Protein AF-A0A8C5VHD3-F1 (afdb_monomer_lite)

Structure (mmCIF, N/CA/C/O backbone):
data_AF-A0A8C5VHD3-F1
#
_entry.id   AF-A0A8C5VHD3-F1
#
loop_
_atom_site.group_PDB
_atom_site.id
_atom_site.type_symbol
_atom_site.label_atom_id
_atom_site.label_alt_id
_atom_site.label_comp_id
_atom_site.label_asym_id
_atom_site.label_entity_id
_atom_site.label_seq_id
_atom_site.pdbx_PDB_ins_code
_atom_site.Cartn_x
_atom_site.Cartn_y
_atom_site.Cartn_z
_atom_site.occupancy
_atom_site.B_iso_or_equiv
_atom_site.auth_seq_id
_atom_site.auth_comp_id
_atom_site.auth_asym_id
_atom_site.auth_atom_id
_atom_site.pdbx_PDB_model_num
ATOM 1 N N . MET A 1 1 ? -4.955 36.613 71.028 1.00 45.28 1 MET A N 1
ATOM 2 C CA . MET A 1 1 ? -5.644 35.614 70.181 1.00 45.28 1 MET A CA 1
ATOM 3 C C . MET A 1 1 ? -5.006 35.665 68.806 1.00 45.28 1 MET A C 1
ATOM 5 O O . MET A 1 1 ? -4.944 36.734 68.218 1.00 45.28 1 MET A O 1
ATOM 9 N N . PHE A 1 2 ? -4.402 34.557 68.386 1.00 46.75 2 PHE A N 1
ATOM 10 C CA . PHE A 1 2 ? -3.518 34.470 67.226 1.00 46.75 2 PHE A CA 1
ATOM 11 C C . PHE A 1 2 ? -4.322 34.429 65.918 1.00 46.75 2 PHE A C 1
ATOM 13 O O . PHE A 1 2 ? -5.202 33.587 65.751 1.00 46.75 2 PHE A O 1
ATOM 20 N N . CYS A 1 3 ? -4.020 35.336 64.988 1.00 48.22 3 CYS A N 1
ATOM 21 C CA . CYS A 1 3 ? -4.586 35.332 63.642 1.00 48.22 3 CYS A CA 1
ATOM 22 C C . CYS A 1 3 ? -3.841 34.296 62.788 1.00 48.22 3 CYS A C 1
ATOM 24 O O . CYS A 1 3 ? -2.679 34.486 62.435 1.00 48.22 3 CYS A O 1
ATOM 26 N N . HIS A 1 4 ? -4.504 33.190 62.457 1.00 50.66 4 HIS A N 1
ATOM 27 C CA . HIS A 1 4 ? -3.961 32.166 61.570 1.00 50.66 4 HIS A CA 1
ATOM 28 C C . HIS A 1 4 ? -4.024 32.636 60.109 1.00 50.66 4 HIS A C 1
ATOM 30 O O . HIS A 1 4 ? -5.076 32.595 59.469 1.00 50.66 4 HIS A O 1
ATOM 36 N N . LEU A 1 5 ? -2.882 33.070 59.574 1.00 54.84 5 LEU A N 1
ATOM 37 C CA . LEU A 1 5 ? -2.679 33.263 58.140 1.00 54.84 5 LEU A CA 1
ATOM 38 C C . LEU A 1 5 ? -2.785 31.900 57.442 1.00 54.84 5 LEU A C 1
ATOM 40 O O . LEU A 1 5 ? -1.962 31.011 57.654 1.00 54.84 5 LEU A O 1
ATOM 44 N N . ARG A 1 6 ? -3.814 31.723 56.610 1.00 54.41 6 ARG A N 1
ATOM 45 C CA . ARG A 1 6 ? -3.913 30.568 55.711 1.00 54.41 6 ARG A CA 1
ATOM 46 C C . ARG A 1 6 ? -2.931 30.775 54.552 1.00 54.41 6 ARG A C 1
ATOM 48 O O . ARG A 1 6 ? -3.017 31.812 53.893 1.00 54.41 6 ARG A O 1
ATOM 55 N N . PRO A 1 7 ? -2.048 29.817 54.233 1.00 52.28 7 PRO A N 1
ATOM 56 C CA . PRO A 1 7 ? -1.286 29.890 53.002 1.00 52.28 7 PRO A CA 1
ATOM 57 C C . PRO A 1 7 ? -2.221 29.545 51.840 1.00 52.28 7 PRO A C 1
ATOM 59 O O . PRO A 1 7 ? -2.667 28.405 51.693 1.00 52.28 7 PRO A O 1
ATOM 62 N N . VAL A 1 8 ? -2.528 30.538 51.004 1.00 59.06 8 VAL A N 1
ATOM 63 C CA . VAL A 1 8 ? -3.127 30.306 49.689 1.00 59.06 8 VAL A CA 1
ATOM 64 C C . VAL A 1 8 ? -2.067 29.592 48.859 1.00 59.06 8 VAL A C 1
ATOM 66 O O . VAL A 1 8 ? -1.094 30.197 48.412 1.00 59.06 8 VAL A O 1
ATOM 69 N N . ARG A 1 9 ? -2.223 28.278 48.688 1.00 53.91 9 ARG A N 1
ATOM 70 C CA . ARG A 1 9 ? -1.409 27.505 47.752 1.00 53.91 9 ARG A CA 1
ATOM 71 C C . ARG A 1 9 ? -1.723 27.996 46.339 1.00 53.91 9 ARG A C 1
ATOM 73 O O . ARG A 1 9 ? -2.662 27.524 45.707 1.00 53.91 9 ARG A O 1
ATOM 80 N N . ARG A 1 10 ? -0.918 28.938 45.840 1.00 56.06 10 ARG A N 1
ATOM 81 C CA . ARG A 1 10 ? -0.707 29.133 44.403 1.00 56.06 10 ARG A CA 1
ATOM 82 C C . ARG A 1 10 ? -0.067 27.859 43.862 1.00 56.06 10 ARG A C 1
ATOM 84 O O . ARG A 1 10 ? 1.150 27.732 43.832 1.00 56.06 10 ARG A O 1
ATOM 91 N N . LEU A 1 11 ? -0.890 26.915 43.431 1.00 50.72 11 LEU A N 1
ATOM 92 C CA . LEU A 1 11 ? -0.486 25.993 42.381 1.00 50.72 11 LEU A CA 1
ATOM 93 C C . LEU A 1 11 ? -0.986 26.596 41.074 1.00 50.72 11 LEU A C 1
ATOM 95 O O . LEU A 1 11 ? -2.004 26.191 40.523 1.00 50.72 11 LEU A O 1
ATOM 99 N N . CYS A 1 12 ? -0.263 27.618 40.615 1.00 51.62 12 CYS A N 1
ATOM 100 C CA . CYS A 1 12 ? -0.235 27.969 39.205 1.00 51.62 12 CYS A CA 1
ATOM 101 C C . CYS A 1 12 ? 0.399 26.775 38.485 1.00 51.62 12 CYS A C 1
ATOM 103 O O . CYS A 1 12 ? 1.609 26.733 38.279 1.00 51.62 12 CYS A O 1
ATOM 105 N N . LEU A 1 13 ? -0.413 25.765 38.170 1.00 46.31 13 LEU A N 1
ATOM 106 C CA . LEU A 1 13 ? -0.051 24.747 37.198 1.00 46.31 13 LEU A CA 1
ATOM 107 C C . LEU A 1 13 ? -0.216 25.391 35.819 1.00 46.31 13 LEU A C 1
ATOM 109 O O . LEU A 1 13 ? -1.177 25.142 35.098 1.00 46.31 13 LEU A O 1
ATOM 113 N N . GLU A 1 14 ? 0.736 26.264 35.499 1.00 51.22 14 GLU A N 1
ATOM 114 C CA . GLU A 1 14 ? 1.147 26.583 34.138 1.00 51.22 14 GLU A CA 1
ATOM 115 C C . GLU A 1 14 ? 1.550 25.264 33.478 1.00 51.22 14 GLU A C 1
ATOM 117 O O . GLU A 1 14 ? 2.698 24.823 33.512 1.00 51.22 14 GLU A O 1
ATOM 122 N N . LYS A 1 15 ? 0.565 24.563 32.931 1.00 51.47 15 LYS A N 1
ATOM 123 C CA . LYS A 1 15 ? 0.805 23.546 31.929 1.00 51.47 15 LYS A CA 1
ATOM 124 C C . LYS A 1 15 ? -0.035 23.968 30.755 1.00 51.47 15 LYS A C 1
ATOM 126 O O . LYS A 1 15 ? -1.225 23.683 30.694 1.00 51.47 15 LYS A O 1
ATOM 131 N N . ILE A 1 16 ? 0.611 24.728 29.881 1.00 54.50 16 ILE A N 1
ATOM 132 C CA . ILE A 1 16 ? 0.183 25.014 28.521 1.00 54.50 16 ILE A CA 1
ATOM 133 C C . ILE A 1 16 ? -0.127 23.649 27.896 1.00 54.50 16 ILE A C 1
ATOM 135 O O . ILE A 1 16 ? 0.755 22.950 27.396 1.00 54.50 16 ILE A O 1
ATOM 139 N N . PHE A 1 17 ? -1.374 23.203 28.040 1.00 48.19 17 PHE A N 1
ATOM 140 C CA . PHE A 1 17 ? -1.909 22.073 27.310 1.00 48.19 17 PHE A CA 1
ATOM 141 C C . PHE A 1 17 ? -1.916 22.545 25.870 1.00 48.19 17 PHE A C 1
ATOM 143 O O . PHE A 1 17 ? -2.757 23.347 25.470 1.00 48.19 17 PHE A O 1
ATOM 150 N N . SER A 1 18 ? -0.888 22.130 25.137 1.00 55.81 18 SER A N 1
ATOM 151 C CA . SER A 1 18 ? -0.764 22.408 23.720 1.00 55.81 18 SER A CA 1
ATOM 152 C C . SER A 1 18 ? -2.109 22.103 23.042 1.00 55.81 18 SER A C 1
ATOM 154 O O . SER A 1 18 ? -2.592 20.974 23.160 1.00 55.81 18 SER A O 1
ATOM 156 N N . PRO A 1 19 ? -2.73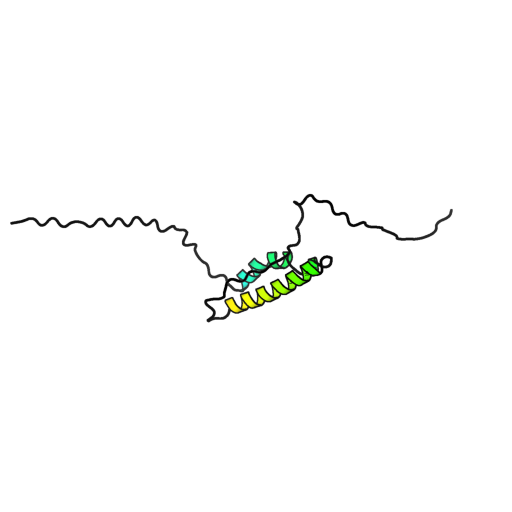0 23.061 22.329 1.00 48.72 19 PRO A N 1
ATOM 157 C CA . PRO A 1 19 ? -3.963 22.815 21.583 1.00 48.72 19 PRO A CA 1
ATOM 158 C C . PRO A 1 19 ? -3.743 21.849 20.403 1.00 48.72 19 PRO A C 1
ATOM 160 O O . PRO A 1 19 ? -4.687 21.479 19.716 1.00 48.72 19 PRO A O 1
ATOM 163 N N . TRP A 1 20 ? -2.507 21.376 20.203 1.00 43.44 20 TRP A N 1
ATOM 164 C CA . TRP A 1 20 ? -2.145 20.236 19.360 1.00 43.44 20 TRP A CA 1
ATOM 165 C C . TRP A 1 20 ? -2.513 18.872 19.962 1.00 43.44 20 TRP A C 1
ATOM 167 O O . TRP A 1 20 ? -1.957 17.851 19.555 1.00 43.44 20 TRP A O 1
ATOM 177 N N . PHE A 1 21 ? -3.481 18.779 20.876 1.00 50.78 21 PHE A N 1
ATOM 178 C CA . PHE A 1 21 ? -4.274 17.550 20.922 1.00 50.78 21 PHE A CA 1
ATOM 179 C C . PHE A 1 21 ? -5.157 17.554 19.672 1.00 50.78 21 PHE A C 1
ATOM 181 O O . PHE A 1 21 ? -6.325 17.935 19.686 1.00 50.78 21 PHE A O 1
ATOM 188 N N . VAL A 1 22 ? -4.496 17.245 18.554 1.00 55.91 22 VAL A N 1
ATOM 189 C CA . VAL A 1 22 ? -5.020 17.156 17.202 1.00 55.91 22 VAL A CA 1
ATOM 190 C C . VAL A 1 22 ? -6.375 16.479 17.277 1.00 55.91 22 VAL A C 1
ATOM 192 O O . VAL A 1 22 ? -6.489 15.348 17.753 1.00 55.91 22 VAL A O 1
ATOM 195 N N . TYR A 1 23 ? -7.391 17.214 16.833 1.00 54.50 23 TYR A N 1
ATOM 196 C CA . TYR A 1 23 ? -8.761 16.764 16.655 1.00 54.50 23 TYR A CA 1
ATOM 197 C C . TYR A 1 23 ? -8.741 15.499 15.786 1.00 54.50 23 TYR A C 1
ATOM 199 O O . TYR A 1 23 ? -8.756 15.560 14.558 1.00 54.50 23 TYR A O 1
ATOM 207 N N . SER A 1 24 ? -8.604 14.342 16.429 1.00 58.50 24 SER A N 1
ATOM 208 C CA . SER A 1 24 ? -8.480 13.055 15.761 1.00 58.50 24 SER A CA 1
ATOM 209 C C . SER A 1 24 ? -9.878 12.665 15.316 1.00 58.50 24 SER A C 1
ATOM 211 O O . SER A 1 24 ? -10.638 12.068 16.076 1.00 58.50 24 SER A O 1
ATOM 213 N N . ARG A 1 25 ? -10.264 13.080 14.106 1.00 61.84 25 ARG A N 1
ATOM 214 C CA . ARG A 1 25 ? -11.486 12.561 13.491 1.00 61.84 25 ARG A CA 1
ATOM 215 C C . ARG A 1 25 ? -11.254 11.089 13.197 1.00 61.84 25 ARG A C 1
ATOM 217 O O . ARG A 1 25 ? -10.270 10.735 12.551 1.00 61.84 25 ARG A O 1
ATOM 224 N N . ALA A 1 26 ? -12.160 10.243 13.671 1.00 71.56 26 ALA A N 1
ATOM 225 C CA . ALA A 1 26 ? -12.240 8.882 13.176 1.00 71.56 26 ALA A CA 1
ATOM 226 C C . ALA A 1 26 ? -12.569 8.955 11.678 1.00 71.56 26 ALA A C 1
ATOM 228 O O . ALA A 1 26 ? -13.604 9.509 11.310 1.00 71.56 26 ALA A O 1
ATOM 229 N N . LEU A 1 27 ? -11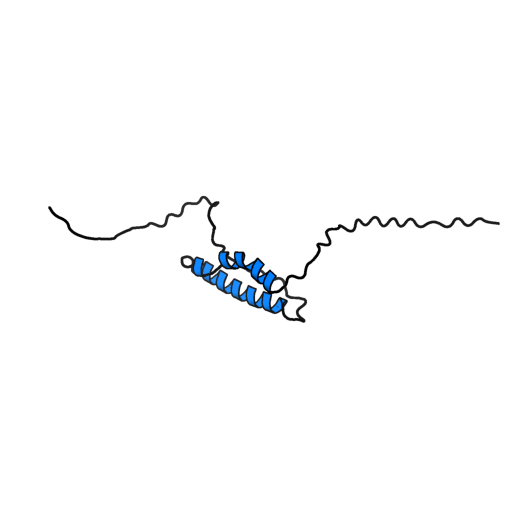.670 8.458 10.828 1.00 76.75 27 LEU A N 1
ATOM 230 C CA . LEU A 1 27 ? -11.936 8.320 9.399 1.00 76.75 27 LEU A CA 1
ATOM 231 C C . LEU A 1 27 ? -12.826 7.098 9.178 1.00 76.75 27 LEU A C 1
ATOM 233 O O . LEU A 1 27 ? -12.571 6.026 9.735 1.00 76.75 27 LEU A O 1
ATOM 237 N N . SER A 1 28 ? -13.849 7.242 8.341 1.00 83.19 28 SER A N 1
ATOM 238 C CA . SER A 1 28 ? -14.607 6.101 7.830 1.00 83.19 28 SER A CA 1
ATOM 239 C C . SER A 1 28 ? -13.711 5.214 6.959 1.00 83.19 28 SER A C 1
ATOM 241 O O . SER A 1 28 ? -12.774 5.694 6.315 1.00 83.19 28 SER A O 1
ATOM 243 N N . ALA A 1 29 ? -14.031 3.919 6.866 1.00 82.88 29 ALA A N 1
ATOM 244 C CA . ALA A 1 29 ? -13.339 2.998 5.963 1.00 82.88 29 ALA A CA 1
ATOM 245 C C . ALA A 1 29 ? -13.335 3.515 4.509 1.00 82.88 29 ALA A C 1
ATOM 247 O O . ALA A 1 29 ? -12.323 3.415 3.818 1.00 82.88 29 ALA A O 1
ATOM 248 N N . ALA A 1 30 ? -14.429 4.147 4.069 1.00 87.44 30 ALA A N 1
ATOM 249 C CA . ALA A 1 30 ? -14.529 4.734 2.733 1.00 87.44 30 ALA A CA 1
ATOM 250 C C . ALA A 1 30 ? -13.584 5.935 2.539 1.00 87.44 30 ALA A C 1
ATOM 252 O O . ALA A 1 30 ? -12.965 6.072 1.485 1.00 87.44 30 ALA A O 1
ATOM 253 N N . GLU A 1 31 ? -13.437 6.783 3.559 1.00 89.31 31 GLU A N 1
ATOM 254 C CA . GLU A 1 31 ? -12.534 7.940 3.525 1.00 89.31 31 GLU A CA 1
ATOM 255 C C . GLU A 1 31 ? -11.072 7.496 3.517 1.00 89.31 31 GLU A C 1
ATOM 257 O O . GLU A 1 31 ? -10.277 8.022 2.739 1.00 89.31 31 GLU A O 1
ATOM 262 N N . ALA A 1 32 ? -10.731 6.482 4.317 1.00 87.88 32 ALA A N 1
ATOM 263 C CA . ALA A 1 32 ? -9.400 5.887 4.328 1.00 87.88 32 ALA A CA 1
ATOM 264 C C . ALA A 1 32 ? -9.033 5.301 2.954 1.00 87.88 32 ALA A C 1
ATOM 266 O O . ALA A 1 32 ? -7.960 5.586 2.427 1.00 87.88 32 ALA A O 1
ATOM 267 N N . VAL A 1 33 ? -9.937 4.543 2.324 1.00 86.88 33 VAL A N 1
ATOM 268 C CA . VAL A 1 33 ? -9.719 3.998 0.971 1.00 86.88 33 VAL A CA 1
ATOM 269 C C . VAL A 1 33 ? -9.579 5.116 -0.063 1.00 86.88 33 VAL A C 1
ATOM 271 O O . VAL A 1 33 ? -8.701 5.055 -0.923 1.00 86.88 33 VAL A O 1
ATOM 274 N N . ASN A 1 34 ? -10.403 6.162 0.026 1.00 91.62 34 ASN A N 1
ATOM 275 C CA . ASN A 1 34 ? -10.318 7.310 -0.872 1.00 91.62 34 ASN A CA 1
ATOM 276 C C . ASN A 1 34 ? -8.973 8.044 -0.737 1.00 91.62 34 ASN A C 1
ATOM 278 O O . ASN A 1 34 ? -8.360 8.381 -1.747 1.00 91.62 34 ASN A O 1
ATOM 282 N N . ALA A 1 35 ? -8.487 8.228 0.492 1.00 90.94 35 ALA A N 1
ATOM 283 C CA . ALA A 1 35 ? -7.191 8.840 0.771 1.00 90.94 35 ALA A CA 1
ATOM 284 C C . ALA A 1 35 ? -6.008 7.982 0.287 1.00 90.94 35 ALA A C 1
ATOM 286 O O . ALA A 1 35 ? -4.989 8.526 -0.130 1.00 90.94 35 ALA A O 1
ATOM 287 N N . LEU A 1 36 ? -6.142 6.651 0.294 1.00 91.06 36 LEU A N 1
ATOM 288 C CA . LEU A 1 36 ? -5.127 5.729 -0.229 1.00 91.06 36 LEU A CA 1
ATOM 289 C C . LEU A 1 36 ? -5.144 5.609 -1.758 1.00 91.06 36 LEU A C 1
ATOM 291 O O . LEU A 1 36 ? -4.175 5.131 -2.345 1.00 91.06 36 LEU A O 1
ATOM 295 N N . ARG A 1 37 ? -6.219 6.028 -2.431 1.00 92.19 37 ARG A N 1
ATOM 296 C CA . ARG A 1 37 ? -6.372 5.848 -3.882 1.00 92.19 37 ARG A CA 1
ATOM 297 C C . ARG A 1 37 ? -5.213 6.446 -4.704 1.00 92.19 37 ARG A C 1
ATOM 299 O O . ARG A 1 37 ? -4.708 5.728 -5.567 1.00 92.19 37 ARG A O 1
ATOM 306 N N . PRO A 1 38 ? -4.732 7.683 -4.452 1.00 91.75 38 PRO A N 1
ATOM 307 C CA . PRO A 1 38 ? -3.575 8.228 -5.166 1.00 91.75 38 PRO A CA 1
ATOM 308 C C . PRO A 1 38 ? -2.316 7.369 -4.999 1.00 91.75 38 PRO A C 1
ATOM 310 O O . PRO A 1 38 ? -1.569 7.180 -5.954 1.00 91.75 38 PRO A O 1
ATOM 313 N N . PHE A 1 39 ? -2.118 6.796 -3.808 1.00 92.62 39 PHE A N 1
ATOM 314 C CA . PHE A 1 39 ? -1.001 5.899 -3.529 1.00 92.62 39 PHE A CA 1
ATOM 315 C C . PHE A 1 39 ? -1.107 4.596 -4.332 1.00 92.62 39 PHE A C 1
ATOM 317 O O . PHE A 1 39 ? -0.145 4.229 -5.002 1.00 92.62 39 PHE A O 1
ATOM 324 N N . TYR A 1 40 ? -2.277 3.945 -4.358 1.00 93.06 40 TYR A N 1
ATOM 325 C CA . TYR A 1 40 ? -2.493 2.731 -5.159 1.00 93.06 40 TYR A CA 1
ATOM 326 C C . TYR A 1 40 ? -2.187 2.946 -6.644 1.00 93.06 40 TYR A C 1
ATOM 328 O O . TYR A 1 40 ? -1.561 2.092 -7.264 1.00 93.06 40 TYR A O 1
ATOM 336 N N . PHE A 1 41 ? -2.554 4.100 -7.207 1.00 92.38 41 PHE A N 1
ATOM 337 C CA . PHE A 1 41 ? -2.217 4.435 -8.594 1.00 92.38 41 PHE A CA 1
ATOM 338 C C . PHE A 1 41 ? -0.727 4.676 -8.834 1.00 92.38 41 PHE A C 1
ATOM 340 O O . PHE A 1 41 ? -0.266 4.574 -9.970 1.00 92.38 41 PHE A O 1
ATOM 347 N N . ALA A 1 42 ? 0.027 5.035 -7.801 1.00 92.25 42 ALA A N 1
ATOM 348 C CA . ALA A 1 42 ? 1.448 5.304 -7.930 1.00 92.25 42 ALA A CA 1
ATOM 349 C C . ALA A 1 42 ? 2.291 4.018 -7.834 1.00 92.25 42 ALA A C 1
ATOM 351 O O . ALA A 1 42 ? 3.353 3.939 -8.445 1.00 92.25 42 ALA A O 1
ATOM 352 N N . VAL A 1 43 ? 1.806 3.004 -7.109 1.00 92.69 43 VAL A N 1
ATOM 353 C CA . VAL A 1 43 ? 2.525 1.738 -6.858 1.00 92.69 43 VAL A CA 1
ATOM 354 C C . VAL A 1 43 ? 1.948 0.532 -7.611 1.00 92.69 43 VAL A C 1
ATOM 356 O O . VAL A 1 43 ? 2.433 -0.585 -7.433 1.00 92.69 43 VAL A O 1
ATOM 359 N N . HIS A 1 44 ? 0.905 0.721 -8.428 1.00 92.31 44 HIS A N 1
ATOM 360 C CA . HIS A 1 44 ? 0.206 -0.387 -9.087 1.00 92.31 44 HIS A CA 1
ATOM 361 C C . HIS A 1 44 ? 1.165 -1.231 -9.952 1.00 92.31 44 HIS A C 1
ATOM 363 O O . HIS A 1 44 ? 1.888 -0.654 -10.770 1.00 92.31 44 HIS A O 1
ATOM 369 N N . PRO A 1 45 ? 1.164 -2.574 -9.824 1.00 89.00 45 PRO A N 1
ATOM 370 C CA . PRO A 1 45 ? 2.123 -3.458 -10.494 1.00 89.00 45 PRO A CA 1
ATOM 371 C C . PRO A 1 45 ? 2.103 -3.351 -12.026 1.00 89.00 45 PRO A C 1
ATOM 373 O O . PRO A 1 45 ? 3.147 -3.517 -12.654 1.00 89.00 45 PRO A O 1
ATOM 376 N N . ASP A 1 46 ? 0.960 -3.012 -12.630 1.00 91.06 46 ASP A N 1
ATOM 377 C CA . ASP A 1 46 ? 0.837 -2.854 -14.090 1.00 91.06 46 ASP A CA 1
ATOM 378 C C . ASP A 1 46 ? 1.748 -1.759 -14.660 1.00 91.06 46 ASP A C 1
ATOM 380 O O . ASP A 1 46 ? 2.191 -1.858 -15.803 1.00 91.06 46 ASP A O 1
ATOM 384 N N . PHE A 1 47 ? 2.089 -0.740 -13.864 1.00 88.44 47 PHE A N 1
ATOM 385 C CA . PHE A 1 47 ? 3.017 0.308 -14.297 1.00 88.44 47 PHE A CA 1
ATOM 386 C C . PHE A 1 47 ? 4.481 -0.156 -14.307 1.00 88.44 47 PHE A C 1
ATOM 388 O O . PHE A 1 47 ? 5.332 0.523 -14.871 1.00 88.44 47 PHE A O 1
ATOM 395 N N . PHE A 1 48 ? 4.782 -1.324 -13.734 1.00 88.81 48 PHE A N 1
ATOM 396 C CA . PHE A 1 48 ? 6.130 -1.883 -13.611 1.00 88.81 48 PHE A CA 1
ATOM 397 C C . PHE A 1 48 ? 6.362 -3.055 -14.576 1.00 88.81 48 PHE A C 1
ATOM 399 O O . PHE A 1 48 ? 7.154 -3.951 -14.298 1.00 88.81 48 PHE A O 1
ATOM 406 N N . GLY A 1 49 ? 5.693 -3.070 -15.735 1.00 86.62 49 GLY A N 1
ATOM 407 C CA . GLY A 1 49 ? 5.843 -4.142 -16.729 1.00 86.62 49 GLY A CA 1
ATOM 408 C C . GLY A 1 49 ? 7.288 -4.359 -17.209 1.00 86.62 49 GLY A C 1
ATOM 409 O O . GLY A 1 49 ? 7.688 -5.494 -17.448 1.00 86.62 49 GLY A O 1
ATOM 410 N N . GLN A 1 50 ? 8.086 -3.288 -17.282 1.00 89.00 50 GLN A N 1
ATOM 411 C CA . GLN A 1 50 ? 9.510 -3.329 -17.658 1.00 89.00 50 GLN A CA 1
ATOM 412 C C . GLN A 1 50 ? 10.443 -3.700 -16.484 1.00 89.00 50 GLN A C 1
ATOM 414 O O . GLN A 1 50 ? 11.627 -3.954 -16.685 1.00 89.00 50 GLN A O 1
ATOM 419 N N . HIS A 1 51 ? 9.904 -3.768 -15.264 1.00 90.25 51 HIS A N 1
ATOM 420 C CA . HIS A 1 51 ? 10.626 -3.889 -13.998 1.00 90.25 51 HIS A CA 1
ATOM 421 C C . HIS A 1 51 ? 10.063 -5.065 -13.175 1.00 90.25 51 HIS A C 1
ATOM 423 O O . HIS A 1 51 ? 9.313 -4.869 -12.213 1.00 90.25 51 HIS A O 1
ATOM 429 N N . PRO A 1 52 ? 10.361 -6.326 -13.558 1.00 90.88 52 PRO A N 1
ATOM 430 C CA . PRO A 1 52 ? 9.700 -7.500 -12.986 1.00 90.88 52 PRO A CA 1
ATOM 431 C C . PRO A 1 52 ? 9.967 -7.687 -11.486 1.00 90.88 52 PRO A C 1
ATOM 433 O O . PRO A 1 52 ? 9.092 -8.199 -10.788 1.00 90.88 52 PRO A O 1
ATOM 436 N N . LYS A 1 53 ? 11.132 -7.252 -10.984 1.00 92.88 53 LYS A N 1
ATOM 437 C CA . LYS A 1 53 ? 11.492 -7.345 -9.558 1.00 92.88 53 LYS A CA 1
ATOM 438 C C . LYS A 1 53 ? 10.705 -6.336 -8.722 1.00 92.88 53 LYS A C 1
ATOM 440 O O . LYS A 1 53 ? 10.153 -6.675 -7.680 1.00 92.88 53 LYS A O 1
ATOM 445 N N . GLU A 1 54 ? 10.627 -5.101 -9.192 1.00 92.69 54 GLU A N 1
ATOM 446 C CA . GLU A 1 54 ? 9.904 -4.001 -8.562 1.00 92.69 54 GLU A CA 1
ATOM 447 C C . GLU A 1 54 ? 8.402 -4.292 -8.545 1.00 92.69 54 GLU A C 1
ATOM 449 O O . GLU A 1 54 ? 7.741 -4.097 -7.523 1.00 92.69 54 GLU A O 1
ATOM 454 N N . ARG A 1 55 ? 7.885 -4.853 -9.645 1.00 93.94 55 ARG A N 1
ATOM 455 C CA . ARG A 1 55 ? 6.512 -5.351 -9.749 1.00 93.94 55 ARG A CA 1
ATOM 456 C C . ARG A 1 55 ? 6.199 -6.388 -8.673 1.00 93.94 55 ARG A C 1
ATOM 458 O O . ARG A 1 55 ? 5.195 -6.252 -7.980 1.00 93.94 55 ARG A O 1
ATOM 465 N N . GLU A 1 56 ? 7.052 -7.401 -8.521 1.00 94.50 56 GLU A N 1
ATOM 466 C CA . GLU A 1 56 ? 6.870 -8.458 -7.519 1.00 94.50 56 GLU A CA 1
ATOM 467 C C . GLU A 1 56 ? 6.909 -7.897 -6.088 1.00 94.50 56 GLU A C 1
ATOM 469 O O . GLU A 1 56 ? 6.071 -8.248 -5.253 1.00 94.50 56 GLU A O 1
ATOM 474 N N . ILE A 1 57 ? 7.842 -6.983 -5.802 1.00 94.38 57 ILE A N 1
ATOM 475 C CA . ILE A 1 57 ? 7.937 -6.324 -4.492 1.00 94.38 57 ILE A CA 1
ATOM 476 C C . ILE A 1 57 ? 6.666 -5.521 -4.201 1.00 94.38 57 ILE A C 1
ATOM 478 O O . ILE A 1 57 ? 6.100 -5.655 -3.114 1.00 94.38 57 ILE A O 1
ATOM 482 N N . ASN A 1 58 ? 6.175 -4.740 -5.164 1.00 94.81 58 ASN A N 1
ATOM 483 C CA . ASN A 1 58 ? 4.942 -3.973 -5.003 1.00 94.81 58 ASN A CA 1
ATOM 484 C C . ASN A 1 58 ? 3.724 -4.872 -4.808 1.00 94.81 58 ASN A C 1
ATOM 486 O O . ASN A 1 58 ? 2.911 -4.597 -3.927 1.00 94.81 58 ASN A O 1
ATOM 490 N N . GLU A 1 59 ? 3.605 -5.961 -5.565 1.00 95.25 59 GLU A N 1
ATOM 491 C CA . GLU A 1 59 ? 2.508 -6.916 -5.416 1.00 95.25 59 GLU A CA 1
ATOM 492 C C . GLU A 1 59 ? 2.500 -7.546 -4.013 1.00 95.25 59 GLU A C 1
ATOM 494 O O . GLU A 1 59 ? 1.472 -7.556 -3.328 1.00 95.25 59 GLU A O 1
ATOM 499 N N . ASN A 1 60 ? 3.657 -8.015 -3.541 1.00 95.81 60 ASN A N 1
ATOM 500 C CA . ASN A 1 60 ? 3.798 -8.609 -2.214 1.00 95.81 60 ASN A CA 1
ATOM 501 C C . ASN A 1 60 ? 3.523 -7.595 -1.095 1.00 95.81 60 ASN A C 1
ATOM 503 O O . ASN A 1 60 ? 2.803 -7.899 -0.137 1.00 95.81 60 ASN A O 1
ATOM 507 N N . SER A 1 61 ? 4.051 -6.376 -1.210 1.00 95.12 61 SER A N 1
ATOM 508 C CA . SER A 1 61 ? 3.817 -5.308 -0.237 1.00 95.12 61 SER A CA 1
ATOM 509 C C . SER A 1 61 ? 2.357 -4.847 -0.222 1.00 95.12 61 SER A C 1
ATOM 511 O O . SER A 1 61 ? 1.811 -4.637 0.862 1.00 95.12 61 SER A O 1
ATOM 513 N N . LEU A 1 62 ? 1.686 -4.757 -1.378 1.00 94.50 62 LEU A N 1
ATOM 514 C CA . LEU A 1 62 ? 0.260 -4.419 -1.470 1.00 94.50 62 LEU A CA 1
ATOM 515 C C . LEU A 1 62 ? -0.621 -5.481 -0.804 1.00 94.50 62 LEU A C 1
ATOM 517 O O . LEU A 1 62 ? -1.513 -5.132 -0.030 1.00 94.50 62 LEU A O 1
ATOM 521 N N . LYS A 1 63 ? -0.341 -6.774 -1.024 1.00 94.19 63 LYS A N 1
ATOM 522 C CA . LYS A 1 63 ? -1.050 -7.873 -0.341 1.00 94.19 63 LYS A CA 1
ATOM 523 C C . LYS A 1 63 ? -0.920 -7.756 1.177 1.00 94.19 63 LYS A C 1
ATOM 525 O O . LYS A 1 63 ? -1.915 -7.837 1.897 1.00 94.19 63 LYS A O 1
ATOM 530 N N . ARG A 1 64 ? 0.298 -7.512 1.675 1.00 93.94 64 ARG A N 1
ATOM 531 C CA . ARG A 1 64 ? 0.551 -7.329 3.114 1.00 93.94 64 ARG A CA 1
ATOM 532 C C . ARG A 1 64 ? -0.155 -6.096 3.672 1.00 93.94 64 ARG A C 1
ATOM 534 O O . ARG A 1 64 ? -0.691 -6.170 4.775 1.00 93.94 64 ARG A O 1
ATOM 541 N N . LEU A 1 65 ? -0.182 -4.995 2.921 1.00 92.19 65 LEU A N 1
ATOM 542 C CA . LEU A 1 65 ? -0.897 -3.780 3.303 1.00 92.19 65 LEU A CA 1
ATOM 543 C C . LEU A 1 65 ? -2.407 -4.030 3.417 1.00 92.19 65 LEU A C 1
ATOM 545 O O . LEU A 1 65 ? -2.991 -3.632 4.419 1.00 92.19 65 LEU A O 1
ATOM 549 N N . SER A 1 66 ? -3.025 -4.722 2.452 1.00 90.69 66 SER A N 1
ATOM 550 C CA . SER A 1 66 ? -4.466 -5.029 2.489 1.00 90.69 66 SER A CA 1
ATOM 551 C C . SER A 1 66 ? -4.833 -5.834 3.731 1.00 90.69 66 SER A C 1
ATOM 553 O O . SER A 1 66 ? -5.675 -5.411 4.519 1.00 90.69 66 SER A O 1
ATOM 555 N N . VAL A 1 67 ? -4.114 -6.934 3.980 1.00 91.06 67 VAL A N 1
ATOM 556 C CA . VAL A 1 67 ? -4.332 -7.776 5.167 1.00 91.06 67 VAL A CA 1
ATOM 557 C C . VAL A 1 67 ? -4.139 -6.974 6.457 1.00 91.06 67 VAL A C 1
ATOM 559 O O . VAL A 1 67 ? -4.884 -7.142 7.423 1.00 91.06 67 VAL A O 1
ATOM 562 N N . TYR A 1 68 ? -3.146 -6.082 6.490 1.00 89.75 68 TYR A N 1
ATOM 563 C CA . TYR A 1 68 ? -2.903 -5.220 7.643 1.00 89.75 68 TYR A CA 1
ATOM 564 C C . TYR A 1 68 ? -4.066 -4.248 7.886 1.00 89.75 68 TYR A C 1
ATOM 566 O O . TYR A 1 68 ? -4.547 -4.143 9.014 1.00 89.75 68 TYR A O 1
ATOM 574 N N . LEU A 1 69 ? -4.558 -3.583 6.838 1.00 87.44 69 LEU A N 1
ATOM 575 C CA . LEU A 1 69 ? -5.694 -2.661 6.915 1.00 87.44 69 LEU A CA 1
ATOM 576 C C . LEU A 1 69 ? -6.991 -3.376 7.317 1.00 87.44 69 LEU A C 1
ATOM 578 O O . LEU A 1 69 ? -7.730 -2.864 8.154 1.00 87.44 69 LEU A O 1
ATOM 582 N N . GLU A 1 70 ? -7.246 -4.575 6.793 1.00 87.50 70 GLU A N 1
ATOM 583 C CA . GLU A 1 70 ? -8.389 -5.405 7.191 1.00 87.50 70 GLU A CA 1
ATOM 584 C C . GLU A 1 70 ? -8.326 -5.782 8.674 1.00 87.50 70 GLU A C 1
ATOM 586 O O . GLU A 1 70 ? -9.332 -5.730 9.380 1.00 87.50 70 GLU A O 1
ATOM 591 N N . ASN A 1 71 ? -7.140 -6.127 9.180 1.00 87.25 71 ASN A N 1
ATOM 592 C CA . ASN A 1 71 ? -6.958 -6.455 10.592 1.00 87.25 71 ASN A CA 1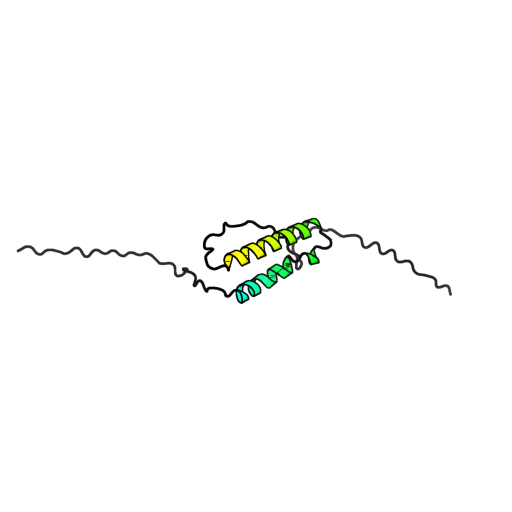
ATOM 593 C C . ASN A 1 71 ? -7.117 -5.237 11.509 1.00 87.25 71 ASN A C 1
ATOM 595 O O . ASN A 1 71 ? -7.597 -5.403 12.626 1.00 87.25 71 ASN A O 1
ATOM 599 N N . LEU A 1 72 ? -6.773 -4.028 11.048 1.00 83.06 72 LEU A N 1
ATOM 600 C CA . LEU A 1 72 ? -7.036 -2.788 11.791 1.00 83.06 72 LEU A CA 1
ATOM 601 C C . LEU A 1 72 ? -8.533 -2.482 11.909 1.00 83.06 72 LEU A C 1
ATOM 603 O O . LEU A 1 72 ? -8.962 -1.906 12.904 1.00 83.06 72 LEU A O 1
ATOM 607 N N . GLN A 1 73 ? -9.323 -2.848 10.898 1.00 80.81 73 GLN A N 1
ATOM 608 C CA . GLN A 1 73 ? -10.765 -2.596 10.881 1.00 80.81 73 GLN A CA 1
ATOM 609 C C . GLN A 1 73 ? -11.561 -3.599 11.730 1.00 80.81 73 GLN A C 1
ATOM 611 O O . GLN A 1 73 ? -12.701 -3.316 12.102 1.00 80.81 73 GLN A O 1
ATOM 616 N N . LYS A 1 74 ? -10.988 -4.763 12.066 1.00 82.25 74 LYS A N 1
ATOM 617 C CA . LYS A 1 74 ? -11.669 -5.786 12.871 1.00 82.25 74 LYS A CA 1
ATOM 618 C C . LYS A 1 74 ? -11.860 -5.309 14.321 1.00 82.25 74 LYS A C 1
ATOM 620 O O . LYS A 1 74 ? -10.874 -5.022 15.010 1.00 82.25 74 LYS A O 1
ATOM 625 N N . PRO A 1 75 ? -13.102 -5.281 14.838 1.00 69.00 75 PRO A N 1
ATOM 626 C CA . PRO A 1 75 ? -13.355 -4.894 16.220 1.00 69.00 75 PRO A CA 1
ATOM 627 C C . PRO A 1 75 ? -12.675 -5.890 17.169 1.00 69.00 75 PRO A C 1
ATOM 629 O O . PRO A 1 75 ? -12.925 -7.090 17.110 1.00 69.00 75 PRO A O 1
ATOM 632 N N . GLY A 1 76 ? -11.785 -5.390 18.032 1.00 69.25 76 GLY A N 1
ATOM 633 C CA . GLY A 1 76 ? -11.028 -6.199 18.999 1.00 69.25 76 GLY A CA 1
ATOM 634 C C . GLY A 1 76 ? -9.514 -6.231 18.769 1.00 69.25 76 GLY A C 1
ATOM 635 O O . GLY A 1 76 ? -8.774 -6.536 19.702 1.00 69.25 76 GLY A O 1
ATOM 636 N N . PHE A 1 77 ? -9.027 -5.825 17.593 1.00 66.69 77 PHE A N 1
ATOM 637 C CA . PHE A 1 77 ? -7.593 -5.689 17.320 1.00 66.69 77 PHE A CA 1
ATOM 638 C C . PHE A 1 77 ? -7.104 -4.277 17.668 1.00 66.69 77 PHE A C 1
ATOM 640 O O . PHE A 1 77 ? -7.169 -3.359 16.860 1.00 66.69 77 PHE A O 1
ATOM 647 N N . LYS A 1 78 ? -6.625 -4.088 18.905 1.00 63.19 78 LYS A N 1
ATOM 648 C CA . LYS A 1 78 ? -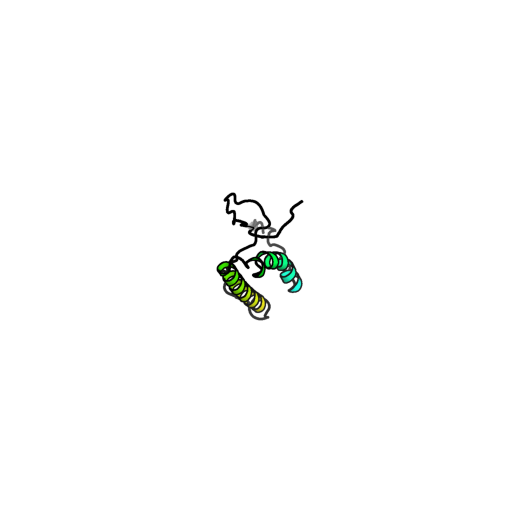6.133 -2.782 19.398 1.00 63.19 78 LYS A CA 1
ATOM 649 C C . LYS A 1 78 ? -4.610 -2.615 19.332 1.00 63.19 78 LYS A C 1
ATOM 651 O O . LYS A 1 78 ? -4.109 -1.529 19.602 1.00 63.19 78 LYS A O 1
ATOM 656 N N . SER A 1 79 ? -3.871 -3.665 18.977 1.00 65.12 79 SER A N 1
ATOM 657 C CA . SER A 1 79 ? -2.405 -3.646 18.953 1.00 65.12 79 SER A CA 1
ATOM 658 C C . SER A 1 79 ? -1.840 -4.491 17.810 1.00 65.12 79 SER A C 1
ATOM 660 O O . SER A 1 79 ? -1.364 -5.610 17.997 1.00 65.12 79 SER A O 1
ATOM 662 N N . LEU A 1 80 ? -1.864 -3.945 16.595 1.00 75.06 80 LEU A N 1
ATOM 663 C CA . LEU A 1 80 ? -1.021 -4.483 15.530 1.00 75.06 80 LEU A CA 1
ATOM 664 C C . LEU A 1 80 ? 0.401 -3.949 15.685 1.00 75.06 80 LEU A C 1
ATOM 666 O O . LEU A 1 80 ? 0.616 -2.787 16.032 1.00 75.06 80 LEU A O 1
ATOM 670 N N . LYS A 1 81 ? 1.383 -4.815 15.436 1.00 82.81 81 LYS A N 1
ATOM 671 C CA . LYS A 1 81 ? 2.783 -4.400 15.413 1.00 82.81 81 LYS A CA 1
ATOM 672 C C . LYS A 1 81 ? 3.022 -3.517 14.183 1.00 82.81 81 LYS A C 1
ATOM 674 O O . LYS A 1 81 ? 2.592 -3.905 13.091 1.00 82.81 81 LYS A O 1
ATOM 679 N N . PRO A 1 82 ? 3.738 -2.388 14.329 1.00 86.31 82 PRO A N 1
ATOM 680 C CA . PRO A 1 82 ? 4.194 -1.612 13.186 1.00 86.31 82 PRO A CA 1
ATOM 681 C C . PRO A 1 82 ? 4.903 -2.522 12.181 1.00 86.31 82 PRO A C 1
ATOM 683 O O . PRO A 1 82 ? 5.773 -3.310 12.553 1.00 86.31 82 PRO A O 1
ATOM 686 N N . THR A 1 83 ? 4.493 -2.447 10.917 1.00 88.50 83 THR A N 1
ATOM 687 C CA . THR A 1 83 ? 5.051 -3.265 9.837 1.00 88.50 83 THR A CA 1
ATOM 688 C C . THR A 1 83 ? 5.752 -2.360 8.838 1.00 88.50 83 THR A C 1
ATOM 690 O O . THR A 1 83 ? 5.161 -1.399 8.353 1.00 88.50 83 THR A O 1
ATOM 693 N N . GLN A 1 84 ? 7.002 -2.684 8.511 1.00 92.31 84 GLN A N 1
ATOM 694 C CA . GLN A 1 84 ? 7.741 -2.018 7.445 1.00 92.31 84 GLN A CA 1
ATOM 695 C C . GLN A 1 84 ? 7.435 -2.701 6.107 1.00 92.31 84 GLN A C 1
ATOM 697 O O . GLN A 1 84 ? 7.568 -3.921 5.979 1.00 92.31 84 GLN A O 1
ATOM 702 N N . LEU A 1 85 ? 7.011 -1.908 5.124 1.00 93.38 85 LEU A N 1
ATOM 703 C CA . LEU A 1 85 ? 6.746 -2.324 3.746 1.00 93.38 85 LEU A CA 1
ATOM 704 C C . LEU A 1 85 ? 7.563 -1.438 2.804 1.00 93.38 85 LEU A C 1
ATOM 706 O O . LEU A 1 85 ? 7.758 -0.258 3.092 1.00 93.38 85 LEU A O 1
ATOM 710 N N . MET A 1 86 ? 8.032 -2.004 1.695 1.00 93.31 86 MET A N 1
ATOM 711 C CA . MET A 1 86 ? 8.730 -1.252 0.651 1.00 93.31 86 MET A CA 1
ATOM 712 C C . MET A 1 86 ? 7.873 -1.179 -0.602 1.00 93.31 86 MET A C 1
ATOM 714 O O . MET A 1 86 ? 7.257 -2.174 -0.983 1.00 93.31 86 MET A O 1
ATOM 718 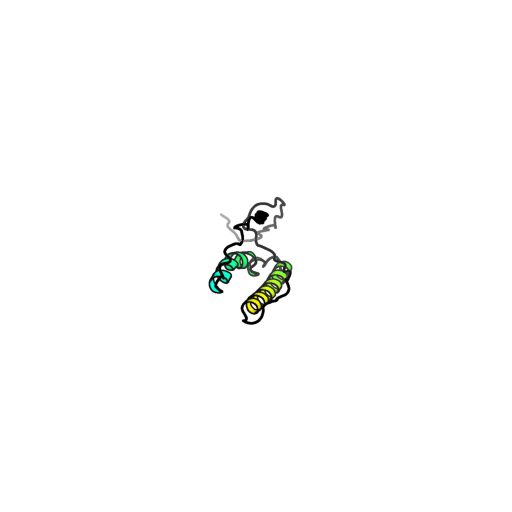N N . PHE A 1 87 ? 7.870 -0.012 -1.237 1.00 94.25 87 PHE A N 1
ATOM 719 C CA . PHE A 1 87 ? 7.159 0.229 -2.481 1.00 94.25 87 PHE A CA 1
ATOM 720 C C . PHE A 1 87 ? 8.038 1.012 -3.445 1.00 94.25 87 PHE A C 1
ATOM 722 O O . PHE A 1 87 ? 8.703 1.971 -3.054 1.00 94.25 87 PHE A O 1
ATOM 729 N N . TYR A 1 88 ? 7.980 0.620 -4.708 1.00 93.31 88 TYR A N 1
ATOM 730 C CA . TYR A 1 88 ? 8.444 1.405 -5.835 1.00 93.31 88 TYR A CA 1
ATOM 731 C C . TYR A 1 88 ? 7.288 2.261 -6.337 1.00 93.31 88 TYR A C 1
ATOM 733 O O . TYR A 1 88 ? 6.151 1.799 -6.436 1.00 93.31 88 TYR A O 1
ATOM 741 N N . VAL A 1 89 ? 7.574 3.522 -6.632 1.00 91.38 89 VAL A N 1
ATOM 742 C CA . VAL A 1 89 ? 6.577 4.508 -7.049 1.00 91.38 89 VAL A CA 1
ATOM 743 C C . VAL A 1 89 ? 6.892 4.914 -8.481 1.00 91.38 89 VAL A C 1
ATOM 745 O O . VAL A 1 89 ? 8.051 5.177 -8.798 1.00 91.38 89 VAL A O 1
ATOM 748 N N . ARG A 1 90 ? 5.880 4.969 -9.352 1.00 85.94 90 ARG A N 1
ATOM 749 C CA . ARG A 1 90 ? 6.063 5.514 -10.700 1.00 85.94 90 ARG A CA 1
ATOM 750 C C . ARG A 1 90 ? 6.318 7.018 -10.603 1.00 85.94 90 ARG A C 1
ATOM 752 O O . ARG A 1 90 ? 5.567 7.732 -9.935 1.00 85.94 90 ARG A O 1
ATOM 759 N N . GLY A 1 91 ? 7.355 7.504 -11.276 1.00 74.12 91 GLY A N 1
ATOM 760 C CA . GLY A 1 91 ? 7.553 8.939 -11.433 1.00 74.12 91 GLY A CA 1
ATOM 761 C C . GLY A 1 91 ? 6.393 9.529 -12.233 1.00 74.12 91 GLY A C 1
ATOM 762 O O . GLY A 1 91 ? 6.064 9.037 -13.306 1.00 74.12 91 GLY A O 1
ATOM 763 N N . THR A 1 92 ? 5.743 10.566 -11.712 1.00 62.72 92 THR A N 1
ATOM 764 C CA . THR A 1 92 ? 5.084 11.574 -12.552 1.00 62.72 92 THR A CA 1
ATOM 765 C C . THR A 1 92 ? 6.128 12.657 -12.815 1.00 62.72 92 THR A C 1
ATOM 767 O O . THR A 1 92 ? 6.044 13.724 -12.231 1.00 62.72 92 THR A O 1
ATOM 770 N N . ASP A 1 93 ? 7.174 12.276 -13.543 1.00 52.31 93 ASP A N 1
ATOM 771 C CA . ASP A 1 93 ? 8.256 13.046 -14.168 1.00 52.31 93 ASP A CA 1
ATOM 772 C C . ASP A 1 93 ? 8.882 14.251 -13.417 1.00 52.31 93 ASP A C 1
ATOM 774 O O . ASP A 1 93 ? 8.213 15.188 -13.001 1.00 52.31 93 ASP A O 1
ATOM 778 N N . GLN A 1 94 ? 10.225 14.289 -13.438 1.00 51.41 94 GLN A N 1
ATOM 779 C CA . GLN A 1 94 ? 11.131 15.421 -13.137 1.00 51.41 94 GLN A CA 1
ATOM 780 C C . GLN A 1 94 ? 11.639 15.581 -11.689 1.00 51.41 94 GLN A C 1
ATOM 782 O O . GLN A 1 94 ? 11.201 16.453 -10.949 1.00 51.41 94 GLN A O 1
ATOM 787 N N . ASN A 1 95 ? 12.657 14.795 -11.315 1.00 45.28 95 ASN A N 1
ATOM 788 C CA . ASN A 1 95 ? 13.976 15.316 -10.906 1.00 45.28 95 ASN A CA 1
ATOM 789 C C . ASN A 1 95 ? 14.920 14.146 -10.576 1.00 45.28 95 ASN A C 1
ATOM 791 O O . ASN A 1 95 ? 15.182 13.830 -9.418 1.00 45.28 95 ASN A O 1
ATOM 795 N N . SER A 1 96 ? 15.422 13.488 -11.610 1.00 45.56 96 SER A N 1
ATOM 796 C CA . SER A 1 96 ? 16.651 12.709 -11.518 1.00 45.56 96 SER A CA 1
ATOM 797 C C . SER A 1 96 ? 17.275 12.769 -12.899 1.00 45.56 96 SER A C 1
ATOM 799 O O . SER A 1 96 ? 16.921 12.008 -13.798 1.00 45.56 96 SER A O 1
ATOM 801 N N . SER A 1 97 ? 18.117 13.781 -13.093 1.00 49.25 97 SER A N 1
ATOM 802 C CA . SER A 1 97 ? 19.092 13.795 -14.168 1.00 49.25 97 SER A CA 1
ATOM 803 C C . SER A 1 97 ? 19.948 12.546 -14.021 1.00 49.25 97 SER A C 1
ATOM 805 O O . SER A 1 97 ? 20.836 12.533 -13.186 1.00 49.25 97 SER A O 1
ATOM 807 N N . ASP A 1 98 ? 19.646 11.500 -14.770 1.00 45.72 98 ASP A N 1
ATOM 808 C CA . ASP A 1 98 ? 20.632 10.516 -15.191 1.00 45.72 98 ASP A CA 1
ATOM 809 C C . ASP A 1 98 ? 20.055 9.813 -16.412 1.00 45.72 98 ASP A C 1
ATOM 811 O O . ASP A 1 98 ? 19.016 9.153 -16.363 1.00 45.72 98 ASP A O 1
ATOM 815 N N . GLY A 1 99 ? 20.693 10.086 -17.549 1.00 48.84 99 GLY A N 1
ATOM 816 C CA . GLY A 1 99 ? 20.283 9.597 -18.850 1.00 48.84 99 GLY A CA 1
ATOM 817 C C . GLY A 1 99 ? 20.287 8.077 -18.885 1.00 48.84 99 GLY A C 1
ATOM 818 O O . GLY A 1 99 ? 21.306 7.436 -18.636 1.00 48.84 99 GLY A O 1
ATOM 819 N N . HIS A 1 100 ? 19.152 7.506 -19.258 1.00 38.28 100 HIS A N 1
ATOM 820 C CA . HIS A 1 100 ? 19.102 6.145 -19.751 1.00 38.28 100 HIS A CA 1
ATOM 821 C C . HIS A 1 100 ? 18.121 6.110 -20.918 1.00 38.28 100 HIS A C 1
ATOM 823 O O . HIS A 1 100 ? 16.919 5.941 -20.743 1.00 38.28 100 HIS A O 1
ATOM 829 N N . GLU A 1 101 ? 18.667 6.339 -22.109 1.00 43.91 101 GLU A N 1
ATOM 830 C CA . GLU A 1 101 ? 18.035 6.059 -23.394 1.00 43.91 101 GLU A CA 1
ATOM 831 C C . GLU A 1 101 ? 17.974 4.537 -23.599 1.00 43.91 101 GLU A C 1
ATOM 833 O O . GLU A 1 101 ? 19.028 3.896 -23.676 1.00 43.91 101 GLU A O 1
ATOM 838 N N . PRO A 1 102 ? 16.796 3.916 -23.765 1.00 41.56 102 PRO A N 1
ATOM 839 C CA . PRO A 1 102 ? 16.695 2.653 -24.461 1.00 41.56 102 PRO A CA 1
ATOM 840 C C . PRO A 1 102 ? 16.393 2.931 -25.936 1.00 41.56 102 PRO A C 1
ATOM 842 O O . PRO A 1 102 ? 15.268 3.232 -26.329 1.00 41.56 102 PRO A O 1
ATOM 845 N N . PHE A 1 103 ? 17.455 2.814 -26.731 1.00 44.12 103 PHE A N 1
ATOM 846 C CA . PHE A 1 103 ? 17.480 2.466 -28.149 1.00 44.12 103 PHE A CA 1
ATOM 847 C C . PHE A 1 103 ? 16.128 2.000 -28.719 1.00 44.12 103 PHE A C 1
ATOM 849 O O . PHE A 1 103 ? 15.741 0.842 -28.573 1.00 44.12 103 PHE A O 1
ATOM 856 N N . SER A 1 104 ? 15.449 2.881 -29.456 1.00 38.25 104 SER A N 1
ATOM 857 C CA . SER A 1 104 ? 14.447 2.463 -30.440 1.00 38.25 104 SER A CA 1
ATOM 858 C C . SER A 1 104 ? 15.140 2.198 -31.771 1.00 38.25 104 SER A C 1
ATOM 860 O O . SER A 1 104 ? 15.158 3.038 -32.670 1.00 38.25 104 SER A O 1
ATOM 862 N N . THR A 1 105 ? 15.722 1.007 -31.901 1.00 40.78 105 THR A N 1
ATOM 863 C CA . THR A 1 105 ? 16.122 0.449 -33.195 1.00 40.78 105 THR A CA 1
ATOM 864 C C . THR A 1 105 ? 14.844 0.100 -33.955 1.00 40.78 105 THR A C 1
ATOM 866 O O . THR A 1 105 ? 14.299 -0.993 -33.830 1.00 40.78 105 THR A O 1
ATOM 869 N N . SER A 1 106 ? 14.311 1.065 -34.700 1.00 43.50 106 SER A N 1
ATOM 870 C CA . SER A 1 106 ? 13.179 0.835 -35.597 1.00 43.50 106 SER A CA 1
ATOM 871 C C . SER A 1 106 ? 13.695 0.230 -36.903 1.00 43.50 106 SER A C 1
ATOM 873 O O . SER A 1 106 ? 13.839 0.921 -37.908 1.00 43.50 106 SER A O 1
ATOM 875 N N . GLU A 1 107 ? 13.993 -1.070 -36.885 1.00 44.81 107 GLU A N 1
ATOM 876 C CA . GLU A 1 107 ? 13.909 -1.881 -38.098 1.00 44.81 107 GLU A CA 1
ATOM 877 C C . GLU A 1 107 ? 12.425 -2.066 -38.431 1.00 44.81 107 GLU A C 1
ATOM 879 O O . GLU A 1 107 ? 11.725 -2.869 -37.818 1.00 44.81 107 GLU A O 1
ATOM 884 N N . LEU A 1 108 ? 11.934 -1.314 -39.415 1.00 39.84 108 LEU A N 1
ATOM 885 C CA . LEU A 1 108 ? 10.710 -1.668 -40.123 1.00 39.84 108 LEU A CA 1
ATOM 886 C C . LEU A 1 108 ? 10.925 -1.463 -41.620 1.00 39.84 108 LEU A C 1
ATOM 888 O O . LEU A 1 108 ? 10.877 -0.365 -42.171 1.00 39.84 108 LEU A O 1
ATOM 892 N N . GLN A 1 109 ? 11.234 -2.589 -42.248 1.00 44.69 109 GLN A N 1
ATOM 893 C CA . GLN A 1 109 ? 11.348 -2.808 -43.675 1.00 44.69 109 GLN A CA 1
ATOM 894 C C . GLN A 1 109 ? 9.964 -2.727 -44.339 1.00 44.69 109 GLN A C 1
ATOM 896 O O . GLN A 1 109 ? 9.079 -3.511 -44.018 1.00 44.69 109 GLN A O 1
ATOM 901 N N . MET A 1 110 ? 9.799 -1.815 -45.300 1.00 38.50 110 MET A N 1
ATOM 902 C CA . MET A 1 110 ? 8.793 -1.849 -46.377 1.00 38.50 110 MET A CA 1
ATOM 903 C C . MET A 1 110 ? 9.271 -0.810 -47.410 1.00 38.50 110 MET A C 1
ATOM 905 O O . MET A 1 110 ? 9.428 0.355 -47.082 1.00 38.50 110 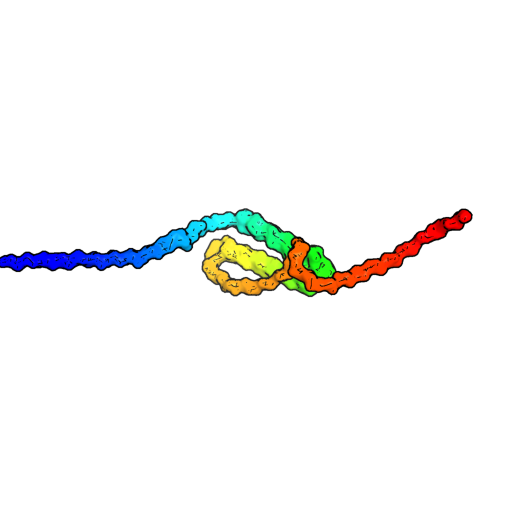MET A O 1
ATOM 909 N N . GLY A 1 111 ? 9.716 -1.139 -48.620 1.00 40.72 111 GLY A N 1
ATOM 910 C CA . GLY A 1 111 ? 8.951 -1.821 -49.652 1.00 40.72 111 GLY A CA 1
ATOM 911 C C . GLY A 1 111 ? 8.740 -0.872 -50.844 1.00 40.72 111 GLY A C 1
ATOM 912 O O . GLY A 1 111 ? 7.765 -0.143 -50.869 1.00 40.72 111 GLY A O 1
ATOM 913 N N . ARG A 1 112 ? 9.660 -0.927 -51.822 1.00 42.28 112 ARG A N 1
ATOM 914 C CA . ARG A 1 112 ? 9.468 -0.729 -53.281 1.00 42.28 112 ARG A CA 1
ATOM 915 C C . ARG A 1 112 ? 8.706 0.517 -53.800 1.00 42.28 112 ARG A C 1
ATOM 917 O O . ARG A 1 112 ? 7.495 0.619 -53.673 1.00 42.28 112 ARG A O 1
ATOM 924 N N . GLY A 1 113 ? 9.388 1.320 -54.625 1.00 43.62 113 GLY A N 1
ATOM 925 C CA . GLY A 1 113 ? 8.744 2.247 -55.567 1.00 43.62 113 GLY A CA 1
ATOM 926 C C . GLY A 1 113 ? 9.731 2.883 -56.547 1.00 43.62 113 GLY A C 1
ATOM 927 O O . GLY A 1 113 ? 10.256 3.954 -56.279 1.00 43.62 113 GLY A O 1
ATOM 928 N N . ARG A 1 114 ? 10.007 2.194 -57.664 1.00 44.91 114 ARG A N 1
ATOM 929 C CA . ARG A 1 114 ? 10.632 2.778 -58.864 1.00 44.91 114 ARG A CA 1
ATOM 930 C C . ARG A 1 114 ? 9.604 3.653 -59.588 1.00 44.91 114 ARG A C 1
ATOM 932 O O . ARG A 1 114 ? 8.487 3.181 -59.795 1.00 44.91 114 ARG A O 1
ATOM 939 N N . ALA A 1 115 ? 10.032 4.816 -60.063 1.00 52.56 115 ALA A N 1
ATOM 940 C CA . ALA A 1 115 ? 9.593 5.422 -61.318 1.00 52.56 115 ALA A CA 1
ATOM 941 C C . ALA A 1 115 ? 10.802 6.138 -61.927 1.00 52.56 115 ALA A C 1
ATOM 943 O O . ALA A 1 115 ? 11.492 6.840 -61.155 1.00 52.56 115 ALA A O 1
#

Foldseek 3Di:
DDDDDDPPPPPPPPDPPPPPPPPDDDDDPVRVVVVCVVVCVFQPLVVCPVPVPLSVLSVVLVVVVVVVVVLVPDPPNPDDDDDDGDTDTDDPDDDDPDDDDDDPPPPDDDDDDDD

InterPro domains:
  IPR027986 T-cell activation inhibitor, mitochondrial [PTHR31596] (1-108)
  IPR028031 Domain of unknown function DUF4460 [PF14687] (24-109)

Sequence (115 aa):
MFCHLRPVRRLCLEKIFSPWFVYSRALSAAEAVNALRPFYFAVHPDFFGQHPKEREINENSLKRLSVYLENLQKPGFKSLKPTQLMFYVRGTDQNSSDGHEPFSTSELQMGRGRA

pLDDT: mean 71.04, std 20.51, range [38.25, 95.81]

Radius of gyration: 30.3 Å; chains: 1; bounding box: 35×44×132 Å

Organism: Microcebus murinus (NCBI:txid30608)

Secondary structure (DSSP, 8-state):
------------------TTS---PPPPHHHHHHHHHHHHHHH-GGGGTT-HHHHHHHHHHHHHHHHHHHHHHSTT---PPP----------S----------------------